Protein AF-A0A3B0V5K9-F1 (afdb_monomer)

Organism: NCBI:txid652676

Foldseek 3Di:
DDDDDPQDDPDPVVDPDRPPDQDQLPADPPAAEEEEEEAPFVPDCVQVVVSVVCSVVVHSYHYYYDHAPPVCVVVVVVCCVVVRHPYYHYDPPND

Radius of gyration: 18.55 Å; Cα contacts (8 Å, |Δi|>4): 119; chains: 1; bounding box: 48×44×37 Å

Solvent-accessible sur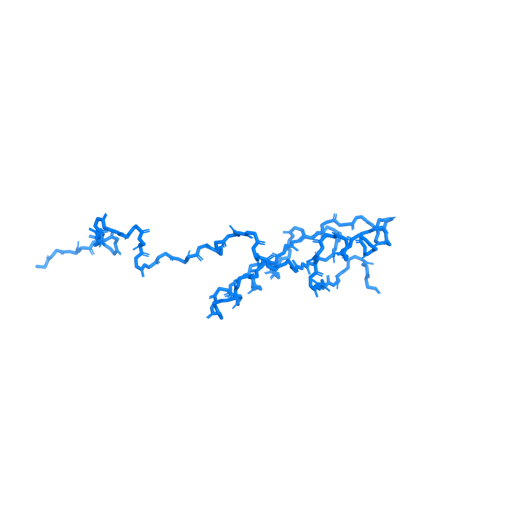face area (backbone atoms only — not comparable to full-atom values): 6051 Å² total; per-residue (Å²): 143,78,87,75,67,98,74,77,81,78,79,51,94,87,54,99,62,68,94,83,61,85,73,70,79,79,81,53,101,79,51,41,38,34,31,35,40,14,51,87,34,88,86,56,62,60,39,63,54,50,33,52,50,25,52,76,69,71,46,64,46,45,41,42,72,39,74,41,54,89,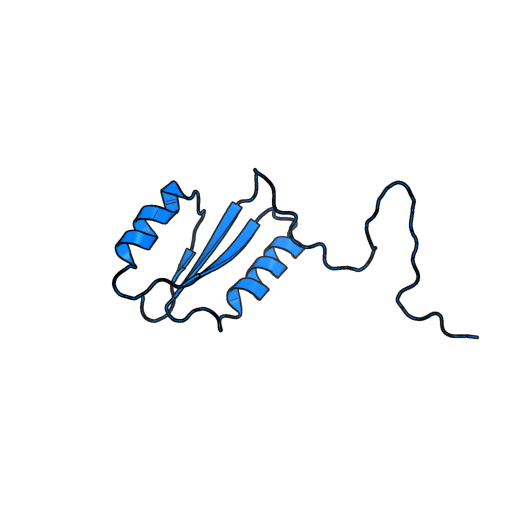93,40,48,68,63,52,61,69,43,35,64,82,71,56,43,79,50,68,49,72,35,61,82,74,112

pLDDT: mean 82.92, std 21.69, range [32.94, 98.25]

Structure (mmCIF, N/CA/C/O backbone):
data_AF-A0A3B0V5K9-F1
#
_entry.id   AF-A0A3B0V5K9-F1
#
loop_
_atom_site.group_PDB
_atom_site.id
_atom_site.type_symbol
_atom_site.label_atom_id
_atom_site.label_alt_id
_atom_site.label_comp_id
_atom_site.label_asym_id
_atom_site.label_entity_id
_atom_site.label_seq_id
_atom_site.pdbx_PDB_ins_code
_atom_site.Cartn_x
_atom_site.Cartn_y
_atom_site.Cartn_z
_atom_site.occupancy
_atom_site.B_iso_or_equiv
_atom_site.auth_seq_id
_atom_site.auth_comp_id
_atom_site.auth_asym_id
_atom_site.auth_atom_id
_atom_site.pdbx_PDB_model_num
ATOM 1 N N . MET A 1 1 ? -35.961 -29.117 21.279 1.00 43.31 1 MET A N 1
ATOM 2 C CA . MET A 1 1 ? -34.751 -29.015 20.435 1.00 43.31 1 MET A CA 1
ATOM 3 C C . MET A 1 1 ? -35.163 -28.699 19.005 1.00 43.31 1 MET A C 1
ATOM 5 O O . MET A 1 1 ? -35.670 -29.573 18.317 1.00 43.31 1 MET A O 1
ATOM 9 N N . ARG A 1 2 ? -35.009 -27.444 18.578 1.00 32.94 2 ARG A N 1
ATOM 10 C CA . ARG A 1 2 ? -35.029 -27.032 17.168 1.00 32.94 2 ARG A CA 1
ATOM 11 C C . ARG A 1 2 ? -33.905 -26.017 16.995 1.00 32.94 2 ARG A C 1
ATOM 13 O O . ARG A 1 2 ? -33.798 -25.095 17.797 1.00 32.94 2 ARG A O 1
ATOM 20 N N . ALA A 1 3 ? -33.039 -26.274 16.021 1.00 39.41 3 ALA A N 1
ATOM 21 C CA . ALA A 1 3 ? -31.846 -25.495 15.742 1.00 39.41 3 ALA A CA 1
ATOM 22 C C . ALA A 1 3 ? -32.225 -24.064 15.340 1.00 39.41 3 ALA A C 1
ATOM 24 O O . ALA A 1 3 ? -32.905 -23.852 14.337 1.00 39.41 3 ALA A O 1
ATOM 25 N N . LEU A 1 4 ? -31.780 -23.090 16.130 1.00 36.03 4 LEU A N 1
ATOM 26 C CA . LEU A 1 4 ? -31.709 -21.706 15.692 1.00 36.03 4 LEU A CA 1
ATOM 27 C C . LEU A 1 4 ? -30.473 -21.606 14.795 1.00 36.03 4 LEU A C 1
ATOM 29 O O . LEU A 1 4 ? -29.352 -21.849 15.235 1.00 36.03 4 LEU A O 1
ATOM 3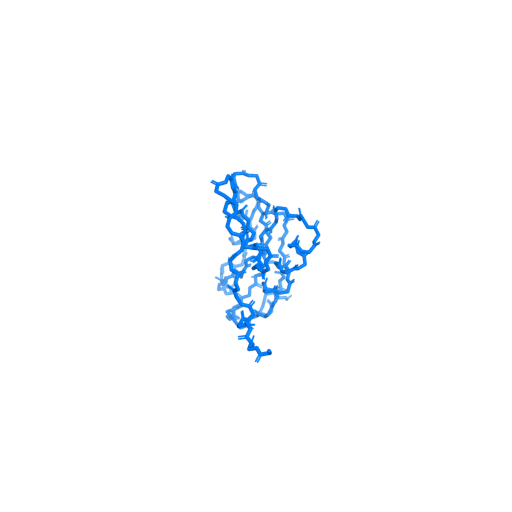3 N N . SER A 1 5 ? -30.704 -21.328 13.512 1.00 39.72 5 SER A N 1
ATOM 34 C CA . SER A 1 5 ? -29.665 -20.934 12.560 1.00 39.72 5 SER A CA 1
ATOM 35 C C . SER A 1 5 ? -28.804 -19.820 13.173 1.00 39.72 5 SER A C 1
ATOM 37 O O . SER A 1 5 ? -29.336 -18.888 13.776 1.00 39.72 5 SER A O 1
ATOM 39 N N . ILE A 1 6 ? -27.484 -19.924 13.002 1.00 46.34 6 ILE A N 1
ATOM 40 C CA . ILE A 1 6 ? -26.388 -19.147 13.623 1.00 46.34 6 ILE A CA 1
ATOM 41 C C . ILE A 1 6 ? -26.468 -17.611 13.372 1.00 46.34 6 ILE A C 1
ATOM 43 O O . ILE A 1 6 ? -25.597 -16.854 13.784 1.00 46.34 6 ILE A O 1
ATOM 47 N N . GLY A 1 7 ? -27.535 -17.100 12.750 1.00 45.66 7 GLY A N 1
ATOM 48 C CA . GLY A 1 7 ? -27.713 -15.695 12.368 1.00 45.66 7 GLY A CA 1
ATOM 49 C C . GLY A 1 7 ? -28.818 -14.913 13.089 1.00 45.66 7 GLY A C 1
ATOM 50 O O . GLY A 1 7 ? -29.268 -13.905 12.545 1.00 45.66 7 GLY A O 1
ATOM 51 N N . GLN A 1 8 ? -29.318 -15.337 14.255 1.00 45.81 8 GLN A N 1
ATOM 52 C CA . GLN A 1 8 ? -30.400 -14.595 14.917 1.00 45.81 8 GLN A CA 1
ATOM 53 C C . GLN A 1 8 ? -29.939 -13.278 15.562 1.00 45.81 8 GLN A C 1
ATOM 55 O O . GLN A 1 8 ? -29.342 -13.237 16.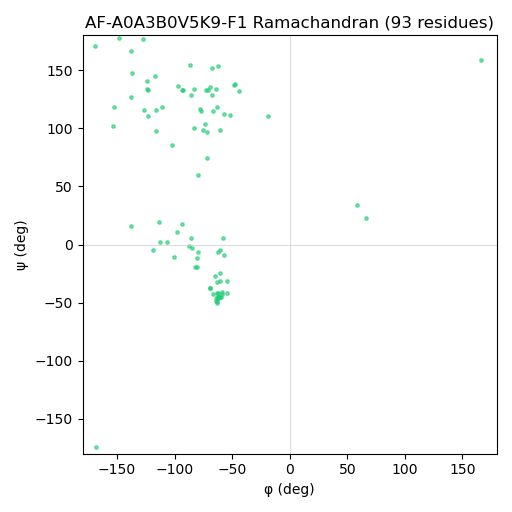634 1.00 45.81 8 GLN A O 1
ATOM 60 N N . LEU A 1 9 ? -30.289 -12.205 14.845 1.00 51.19 9 LEU A N 1
ATOM 61 C CA . LEU A 1 9 ? -30.529 -10.828 15.271 1.00 51.19 9 LEU A CA 1
ATOM 62 C C . LEU A 1 9 ? -30.811 -10.665 16.779 1.00 51.19 9 LEU A C 1
ATOM 64 O O . LEU A 1 9 ? -31.921 -10.918 17.244 1.00 51.19 9 LEU A O 1
ATOM 68 N N . LEU A 1 10 ? -29.863 -10.062 17.495 1.00 45.22 10 LEU A N 1
ATOM 69 C CA . LEU A 1 10 ? -30.166 -9.173 18.617 1.00 45.22 10 LEU A CA 1
ATOM 70 C C . LEU A 1 10 ? -30.001 -7.736 18.115 1.00 45.22 10 LEU A C 1
ATOM 72 O O . LEU A 1 10 ? -28.929 -7.143 18.207 1.00 45.22 10 LEU A O 1
ATOM 76 N N . VAL A 1 11 ? -31.056 -7.191 17.507 1.00 48.44 11 VAL A N 1
ATOM 77 C CA . VAL A 1 11 ? -31.089 -5.783 17.087 1.00 48.44 11 VAL A CA 1
ATOM 78 C C . VAL A 1 11 ? -31.497 -4.946 18.291 1.00 48.44 11 VAL A C 1
ATOM 80 O O . VAL A 1 11 ? -32.676 -4.850 18.626 1.00 48.44 11 VAL A O 1
ATOM 83 N N . ASN A 1 12 ? -30.519 -4.323 18.942 1.00 40.25 12 ASN A N 1
ATOM 84 C CA . ASN A 1 12 ? -30.787 -3.199 19.827 1.00 40.25 12 ASN A CA 1
ATOM 85 C C . ASN A 1 12 ? -31.017 -1.961 18.943 1.00 40.25 12 ASN A C 1
ATOM 87 O O . ASN A 1 12 ? -30.118 -1.551 18.208 1.00 40.25 12 ASN A O 1
ATOM 91 N N . ARG A 1 13 ? -32.227 -1.384 18.985 1.00 50.38 13 ARG A N 1
ATOM 92 C CA . ARG A 1 13 ? -32.667 -0.279 18.105 1.00 50.38 13 ARG A CA 1
ATOM 93 C C . ARG A 1 13 ? -31.835 1.008 18.221 1.00 50.38 13 ARG A C 1
ATOM 95 O O . ARG A 1 13 ? -32.046 1.922 17.431 1.00 50.38 13 ARG A O 1
ATOM 102 N N . SER A 1 14 ? -30.882 1.065 19.146 1.00 48.75 14 SER A N 1
ATOM 103 C CA . SER A 1 14 ? -30.007 2.221 19.348 1.00 48.75 14 SER A CA 1
ATOM 104 C C . SER A 1 14 ? -28.611 2.070 18.730 1.00 48.75 14 SER A C 1
ATOM 106 O O . SER A 1 14 ? -27.886 3.055 18.682 1.00 48.75 14 SER A O 1
ATOM 108 N N . ASN A 1 15 ? -28.210 0.879 18.260 1.00 45.16 15 ASN A N 1
ATOM 109 C CA . ASN A 1 15 ? -26.884 0.631 17.678 1.00 45.16 15 ASN A CA 1
ATOM 110 C C . ASN A 1 15 ? -26.933 -0.537 16.677 1.00 45.16 15 ASN A C 1
ATOM 112 O O . ASN A 1 15 ? -26.913 -1.703 17.070 1.00 45.16 15 ASN A O 1
ATOM 116 N N . TYR A 1 16 ? -26.957 -0.240 15.375 1.00 48.12 16 TYR A N 1
ATOM 117 C CA . TYR A 1 16 ? -26.837 -1.243 14.310 1.00 48.12 16 TYR A CA 1
ATOM 118 C C . TYR A 1 16 ? -25.401 -1.792 14.234 1.00 48.12 16 TYR A C 1
ATOM 120 O O . TYR A 1 16 ? -24.632 -1.436 13.344 1.00 48.12 16 TYR A O 1
ATOM 128 N N . GLN A 1 17 ? -25.006 -2.645 15.177 1.00 48.06 17 GLN A N 1
ATOM 129 C CA . GLN A 1 17 ? -23.786 -3.448 15.074 1.00 48.06 17 GLN A CA 1
ATOM 130 C C . GLN A 1 17 ? -24.15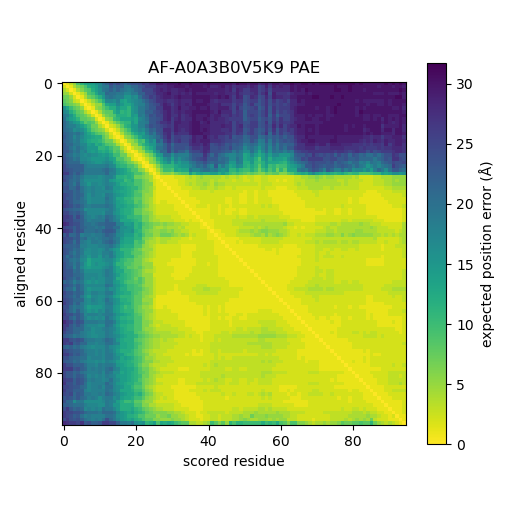6 -4.921 15.217 1.00 48.06 17 GLN A C 1
ATOM 132 O O . GLN A 1 17 ? -24.566 -5.381 16.279 1.00 48.06 17 GLN A O 1
ATOM 137 N N . LEU A 1 18 ? -24.035 -5.658 14.111 1.00 50.94 18 LEU A N 1
ATOM 138 C CA . LEU A 1 18 ? -24.148 -7.111 14.099 1.00 50.94 18 LEU A CA 1
ATOM 139 C C . LEU A 1 18 ? -22.957 -7.667 14.890 1.00 50.94 18 LEU A C 1
ATOM 141 O O . LEU A 1 18 ? -21.816 -7.500 14.467 1.00 50.94 18 LEU A O 1
ATOM 145 N N . LEU A 1 19 ? -23.227 -8.315 16.026 1.00 51.09 19 LEU A N 1
ATOM 146 C CA . LEU A 1 19 ? -22.230 -8.745 17.020 1.00 51.09 19 LEU A CA 1
ATOM 147 C C . LEU A 1 19 ? -21.117 -9.673 16.491 1.00 51.09 19 LEU A C 1
ATOM 149 O O . LEU A 1 19 ? -20.157 -9.899 17.212 1.00 51.09 19 LEU A O 1
ATOM 153 N N . ASN A 1 20 ? -21.211 -10.174 15.254 1.00 49.44 20 ASN A N 1
ATOM 154 C CA . ASN A 1 20 ? -20.280 -11.153 14.684 1.00 49.44 20 ASN A CA 1
ATOM 155 C C . ASN A 1 20 ? -19.877 -10.888 13.220 1.00 49.44 20 ASN A C 1
ATOM 157 O O . ASN A 1 20 ? -19.358 -11.788 12.565 1.00 49.44 20 ASN A O 1
ATOM 161 N N . TYR A 1 21 ? -20.102 -9.687 12.676 1.00 47.66 21 TYR A N 1
ATOM 162 C CA . TYR A 1 21 ? -19.552 -9.343 11.356 1.00 47.66 21 TYR A CA 1
ATOM 163 C C . TYR A 1 21 ? -18.204 -8.632 11.512 1.00 47.66 21 TYR A C 1
ATOM 165 O O . TYR A 1 21 ? -18.123 -7.698 12.316 1.00 47.66 21 TYR A O 1
ATOM 173 N N . PRO A 1 22 ? -17.152 -9.018 10.757 1.00 49.78 22 PRO A N 1
ATOM 174 C CA . PRO A 1 22 ? -15.893 -8.288 10.765 1.00 49.78 22 PRO A CA 1
ATOM 175 C C . PRO A 1 22 ? -16.193 -6.842 10.380 1.00 49.78 22 PRO A C 1
ATOM 177 O O . PRO A 1 22 ? -16.627 -6.549 9.266 1.00 49.78 22 PRO A O 1
ATOM 180 N N . LYS A 1 23 ? -16.019 -5.935 11.342 1.00 57.56 23 LYS A N 1
ATOM 181 C CA . LYS A 1 23 ? -16.260 -4.506 11.177 1.00 57.56 23 LYS A CA 1
ATOM 182 C C . LYS A 1 23 ? -15.329 -3.994 10.087 1.00 57.56 23 LYS A C 1
ATOM 184 O O . LYS A 1 23 ? -14.156 -3.777 10.380 1.00 57.56 23 LYS A O 1
ATOM 189 N N . MET A 1 24 ? -15.817 -3.846 8.852 1.00 58.00 24 MET A N 1
ATOM 190 C CA . MET A 1 24 ? -15.044 -3.213 7.779 1.00 58.00 24 MET A CA 1
ATOM 191 C C . MET A 1 24 ? -14.372 -1.967 8.350 1.00 58.00 24 MET A C 1
ATOM 193 O O . MET A 1 24 ? -15.025 -1.211 9.080 1.00 58.00 24 MET A O 1
ATOM 197 N N . THR A 1 25 ? -13.075 -1.793 8.090 1.00 63.47 25 THR A N 1
ATOM 198 C CA . THR A 1 25 ? -12.325 -0.642 8.592 1.00 63.47 25 THR A CA 1
ATOM 199 C C . THR A 1 25 ? -13.096 0.613 8.202 1.00 63.47 25 THR A C 1
ATOM 201 O O . THR A 1 25 ? -13.264 0.896 7.019 1.00 63.47 25 THR A O 1
ATOM 204 N N . SER A 1 26 ? -13.667 1.309 9.187 1.00 80.94 26 SER A N 1
ATOM 205 C CA . SER A 1 26 ? -14.526 2.463 8.927 1.00 80.94 26 SER A CA 1
ATOM 206 C C . SER A 1 26 ? -13.646 3.612 8.447 1.00 80.94 26 SER A C 1
ATOM 208 O O . SER A 1 26 ? -13.001 4.285 9.255 1.00 80.94 26 SER A O 1
ATOM 210 N N . ILE A 1 27 ? -13.570 3.781 7.126 1.00 91.88 27 ILE A N 1
ATOM 211 C CA . ILE A 1 27 ? -12.762 4.817 6.483 1.00 91.88 27 ILE A CA 1
ATOM 212 C C . ILE A 1 27 ? -13.369 6.182 6.807 1.00 91.88 27 ILE A C 1
ATOM 214 O O . ILE A 1 27 ? -14.565 6.408 6.637 1.00 91.88 27 ILE A O 1
ATOM 218 N N . ASN A 1 28 ? -12.538 7.097 7.294 1.00 93.44 28 ASN A N 1
ATOM 219 C CA . ASN A 1 28 ? -12.924 8.454 7.664 1.00 93.44 28 ASN A CA 1
ATOM 220 C C . ASN A 1 28 ? -11.757 9.428 7.423 1.00 93.44 28 ASN A C 1
ATOM 222 O O . ASN A 1 28 ? -10.655 9.021 7.066 1.00 93.44 28 ASN A O 1
ATOM 226 N N . GLY A 1 29 ? -11.968 10.724 7.670 1.00 94.06 29 GLY A N 1
ATOM 227 C CA . GLY A 1 29 ? -10.954 11.763 7.427 1.00 94.06 29 GLY A CA 1
ATOM 228 C C . GLY A 1 29 ? -9.658 11.650 8.248 1.00 94.06 29 GLY A C 1
ATOM 229 O O . GLY A 1 29 ? -8.734 12.421 8.020 1.00 94.06 29 GLY A O 1
ATOM 230 N N . LYS A 1 30 ? -9.569 10.717 9.206 1.00 94.25 30 LYS A N 1
ATOM 231 C CA . LYS A 1 30 ? -8.358 10.444 10.002 1.00 94.25 30 LYS A CA 1
ATOM 232 C C . LYS A 1 30 ? -7.662 9.135 9.617 1.00 94.25 30 LYS A C 1
ATOM 234 O O . LYS A 1 30 ? -6.704 8.746 10.291 1.00 94.25 30 LYS A O 1
ATOM 239 N N . THR A 1 31 ? -8.164 8.424 8.607 1.00 96.25 31 THR A N 1
ATOM 240 C CA . THR A 1 31 ? -7.605 7.143 8.168 1.00 96.25 31 THR A CA 1
ATOM 241 C C . THR A 1 31 ? -6.186 7.325 7.639 1.00 96.25 31 THR A C 1
ATOM 243 O O . THR A 1 31 ? -5.909 8.240 6.869 1.00 96.25 31 THR A O 1
ATOM 246 N N . GLN A 1 32 ? -5.279 6.452 8.073 1.00 97.44 32 GLN A N 1
ATOM 247 C CA . GLN A 1 32 ? -3.893 6.429 7.611 1.00 97.44 32 GLN A CA 1
ATOM 248 C C . GLN A 1 32 ? -3.750 5.470 6.428 1.00 97.44 32 GLN A C 1
ATOM 250 O O . GLN A 1 32 ? -4.234 4.339 6.491 1.00 97.44 32 GLN A O 1
ATOM 255 N N . LEU A 1 33 ? -3.080 5.912 5.363 1.00 97.94 33 LEU A N 1
ATOM 256 C CA . LEU A 1 33 ? -2.881 5.114 4.153 1.00 97.94 33 LEU A CA 1
ATOM 257 C C . LEU A 1 33 ? -1.521 4.421 4.156 1.00 97.94 33 LEU A C 1
ATOM 259 O O . LEU A 1 33 ? -0.492 5.019 4.469 1.00 97.94 33 LEU A O 1
ATOM 263 N N . THR A 1 34 ? -1.530 3.156 3.760 1.00 98.25 34 THR A N 1
ATOM 264 C CA . THR A 1 34 ? -0.353 2.330 3.476 1.00 98.25 34 THR A CA 1
ATOM 265 C C . THR A 1 34 ? -0.612 1.519 2.210 1.00 98.25 34 THR A C 1
ATOM 267 O O . THR A 1 34 ? -1.757 1.435 1.756 1.00 98.25 34 THR A O 1
ATOM 270 N N . GLY A 1 35 ? 0.408 0.912 1.605 1.00 97.81 35 GLY A N 1
ATOM 271 C CA . GLY A 1 35 ? 0.155 0.106 0.412 1.00 97.81 35 GLY A CA 1
ATOM 272 C C . GLY A 1 35 ? 1.289 -0.779 -0.071 1.00 97.81 35 GLY A C 1
ATOM 273 O O . GLY A 1 35 ? 2.327 -0.900 0.574 1.00 97.81 35 GLY A O 1
ATOM 274 N N . LEU A 1 36 ? 1.056 -1.408 -1.221 1.00 98.25 36 LEU A N 1
ATOM 275 C CA . LEU A 1 36 ? 2.005 -2.264 -1.929 1.00 98.25 36 LEU A CA 1
ATOM 276 C C . LEU A 1 36 ? 2.149 -1.791 -3.373 1.00 98.25 36 LEU A C 1
ATOM 278 O O . LEU A 1 36 ? 1.193 -1.898 -4.138 1.00 98.25 36 LEU A O 1
ATOM 282 N N . ILE A 1 37 ? 3.339 -1.335 -3.751 1.00 98.12 37 ILE A N 1
ATOM 283 C CA . ILE A 1 37 ? 3.690 -0.991 -5.131 1.00 98.12 37 ILE A CA 1
ATOM 284 C C . ILE A 1 37 ? 4.167 -2.253 -5.862 1.00 98.12 37 ILE A C 1
ATOM 286 O O . ILE A 1 37 ? 5.046 -2.962 -5.369 1.00 98.12 37 ILE A O 1
ATOM 290 N N . GLY A 1 38 ? 3.598 -2.534 -7.037 1.00 97.62 38 GLY A N 1
ATOM 291 C CA . GLY A 1 38 ? 3.949 -3.679 -7.889 1.00 97.62 38 GLY A CA 1
ATOM 292 C C . GLY A 1 38 ? 3.318 -3.593 -9.283 1.00 97.62 38 GLY A C 1
ATOM 293 O O . GLY A 1 38 ? 2.452 -2.745 -9.518 1.00 97.62 38 GLY A O 1
ATOM 294 N N . TRP A 1 39 ? 3.714 -4.486 -10.197 1.00 97.25 39 TRP A N 1
ATOM 295 C CA . TRP A 1 39 ? 3.093 -4.601 -11.526 1.00 97.25 39 TRP A CA 1
ATOM 296 C C . TRP A 1 39 ? 3.188 -6.013 -12.133 1.00 97.25 39 TRP A C 1
ATOM 298 O O . TRP A 1 39 ? 4.291 -6.465 -12.429 1.00 97.25 39 TRP A O 1
ATOM 308 N N . PRO A 1 40 ? 2.059 -6.696 -12.405 1.00 95.44 40 PRO A N 1
ATOM 309 C CA . PRO A 1 40 ? 0.734 -6.461 -11.830 1.00 95.44 40 PRO A CA 1
ATOM 310 C C . PRO A 1 40 ? 0.722 -6.803 -10.328 1.00 95.44 40 PRO A C 1
ATOM 312 O O . PRO A 1 40 ? 1.467 -7.662 -9.868 1.00 95.44 40 PRO A O 1
ATOM 315 N N . VAL A 1 41 ? -0.144 -6.152 -9.546 1.00 95.19 41 VAL A N 1
ATOM 316 C CA . VAL A 1 41 ? -0.187 -6.313 -8.072 1.00 95.19 41 VAL A CA 1
ATOM 317 C C . VAL A 1 41 ? -1.523 -6.855 -7.540 1.00 95.19 41 VAL A C 1
ATOM 319 O O . VAL A 1 41 ? -1.653 -7.150 -6.353 1.00 95.19 41 VAL A O 1
ATOM 322 N N . SER A 1 42 ? -2.518 -7.036 -8.412 1.00 93.69 42 SER A N 1
ATOM 323 C CA . SER A 1 42 ? -3.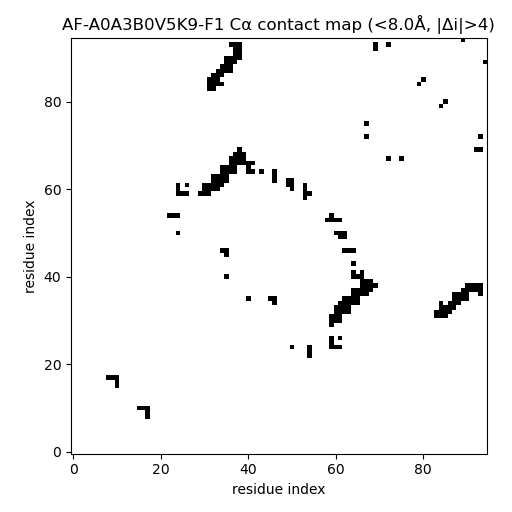881 -7.471 -8.057 1.00 93.69 42 SER A CA 1
ATOM 324 C C . SER A 1 42 ? -3.949 -8.845 -7.382 1.00 93.69 42 SER A C 1
ATOM 326 O O . SER A 1 42 ? -4.887 -9.110 -6.638 1.00 93.69 42 SER A O 1
ATOM 328 N N . HIS A 1 43 ? -2.959 -9.709 -7.611 1.00 93.19 43 HIS A N 1
ATOM 329 C CA . HIS A 1 43 ? -2.897 -11.058 -7.038 1.00 93.19 43 HIS A CA 1
ATOM 330 C C . HIS A 1 43 ? -2.281 -11.111 -5.635 1.00 93.19 43 HIS A C 1
ATOM 332 O O . HIS A 1 43 ? -2.182 -12.185 -5.046 1.00 93.19 43 HIS A O 1
ATOM 338 N N . SER A 1 44 ? -1.822 -9.979 -5.097 1.00 95.31 44 SER A N 1
ATOM 339 C CA . SER A 1 44 ? -1.185 -9.967 -3.786 1.00 95.31 44 SER A CA 1
ATOM 340 C C . SER A 1 44 ? -2.194 -10.211 -2.664 1.00 95.31 44 SER A C 1
ATOM 342 O O . SER A 1 44 ? -3.223 -9.544 -2.577 1.00 95.31 44 SER A O 1
ATOM 344 N N . PHE A 1 45 ? -1.845 -11.107 -1.741 1.00 94.94 45 PHE A N 1
ATOM 345 C CA . PHE A 1 45 ? -2.585 -11.318 -0.494 1.00 94.94 45 PHE A CA 1
ATOM 346 C C . PHE A 1 45 ? -2.252 -10.282 0.591 1.00 94.94 45 PHE A C 1
ATOM 348 O O . PHE A 1 45 ? -2.962 -10.196 1.596 1.00 94.94 45 PHE A O 1
ATOM 355 N N . SER A 1 46 ? -1.197 -9.477 0.409 1.00 96.38 46 SER A N 1
ATOM 356 C CA . SER A 1 46 ? -0.756 -8.487 1.400 1.00 96.38 46 SER A CA 1
ATOM 357 C C . SER A 1 46 ? -1.867 -7.517 1.827 1.00 96.38 46 SER A C 1
ATOM 359 O O . SER A 1 46 ? -1.987 -7.300 3.032 1.00 96.38 46 SER A O 1
ATOM 361 N N . PRO A 1 47 ? -2.729 -6.980 0.934 1.00 96.44 47 PRO A N 1
ATOM 362 C CA . PRO A 1 47 ? -3.829 -6.118 1.359 1.00 96.44 47 PRO A CA 1
ATOM 363 C C . PRO A 1 47 ? -4.796 -6.802 2.324 1.00 96.44 47 PRO A C 1
ATOM 365 O O . PRO A 1 47 ? -5.139 -6.217 3.348 1.00 96.44 47 PRO A O 1
ATOM 368 N N . ALA A 1 48 ? -5.202 -8.045 2.059 1.00 95.19 48 ALA A N 1
ATOM 369 C CA . ALA A 1 48 ? -6.102 -8.768 2.957 1.00 95.19 48 ALA A CA 1
ATOM 370 C C . ALA A 1 48 ? -5.458 -8.974 4.339 1.00 95.19 48 ALA A C 1
ATOM 372 O O . ALA A 1 48 ? -6.067 -8.669 5.364 1.00 95.19 48 ALA A O 1
ATOM 373 N N . MET A 1 49 ? -4.196 -9.410 4.361 1.00 96.25 49 M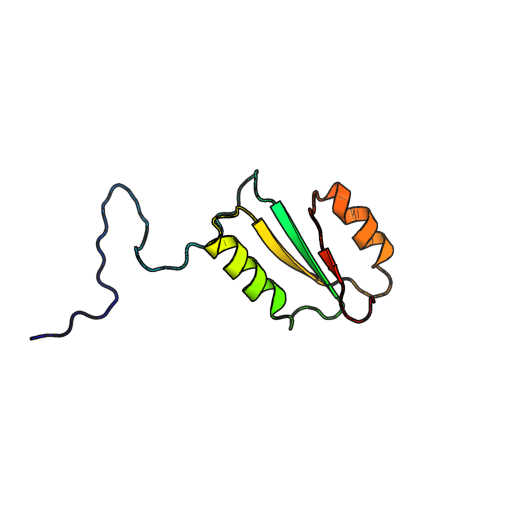ET A N 1
ATOM 374 C CA . MET A 1 49 ? -3.439 -9.658 5.590 1.00 96.25 49 MET A CA 1
ATOM 375 C C . MET A 1 49 ? -3.212 -8.384 6.420 1.00 96.25 49 MET A C 1
ATOM 377 O O . MET A 1 49 ? -3.486 -8.377 7.619 1.00 96.25 49 MET A O 1
ATOM 381 N N . HIS A 1 50 ? -2.749 -7.291 5.806 1.00 97.12 50 HIS A N 1
ATOM 382 C CA . HIS A 1 50 ? -2.468 -6.047 6.528 1.00 97.12 50 HIS A CA 1
ATOM 383 C C . HIS A 1 50 ? -3.740 -5.356 7.028 1.00 97.12 50 HIS A C 1
ATOM 385 O O . HIS A 1 50 ? -3.739 -4.837 8.143 1.00 97.12 50 HIS A O 1
ATOM 391 N N . ASN A 1 51 ? -4.836 -5.381 6.261 1.00 96.19 51 ASN A N 1
ATOM 392 C CA . ASN A 1 51 ? -6.105 -4.819 6.731 1.00 96.19 51 ASN A CA 1
ATOM 393 C C . ASN A 1 51 ? -6.710 -5.652 7.873 1.00 96.19 51 ASN A C 1
ATOM 395 O O . ASN A 1 51 ? -7.221 -5.072 8.829 1.00 96.19 51 ASN A O 1
ATOM 399 N N . ALA A 1 52 ? -6.602 -6.986 7.830 1.00 93.50 52 ALA A N 1
ATOM 400 C CA . ALA A 1 52 ? -7.017 -7.842 8.944 1.00 93.50 52 ALA A CA 1
ATOM 401 C C . ALA A 1 52 ? -6.194 -7.562 10.214 1.00 93.50 52 ALA A C 1
ATOM 403 O O . ALA A 1 52 ? -6.755 -7.451 11.303 1.00 93.50 52 ALA A O 1
ATOM 404 N N . ALA A 1 53 ? -4.878 -7.371 10.080 1.00 94.88 53 ALA A N 1
ATOM 405 C CA . ALA A 1 53 ? -4.016 -6.993 11.199 1.00 94.88 53 ALA A CA 1
ATOM 406 C C . ALA A 1 53 ? -4.377 -5.609 11.767 1.00 94.88 53 ALA A C 1
ATOM 408 O O . ALA A 1 53 ? -4.518 -5.461 12.980 1.00 94.88 53 ALA A O 1
ATOM 409 N N . ALA A 1 54 ? -4.587 -4.604 10.910 1.00 94.69 54 ALA A N 1
ATOM 410 C CA . ALA A 1 54 ? -5.016 -3.272 11.336 1.00 94.69 54 ALA A CA 1
ATOM 411 C C . ALA A 1 54 ? -6.350 -3.321 12.096 1.00 94.69 54 ALA A C 1
ATOM 413 O O . ALA A 1 54 ? -6.484 -2.704 13.153 1.00 94.69 54 ALA A O 1
ATOM 414 N N . GLN A 1 55 ? -7.307 -4.111 11.604 1.00 92.25 55 GLN A N 1
ATOM 415 C CA . GLN A 1 55 ? -8.594 -4.326 12.256 1.00 92.25 55 GLN A CA 1
ATOM 416 C C . GLN A 1 55 ? -8.441 -4.997 13.627 1.00 92.25 55 GLN A C 1
ATOM 418 O O . GLN A 1 55 ? -9.010 -4.509 14.602 1.00 92.25 55 GLN A O 1
ATOM 423 N N . ALA A 1 56 ? -7.663 -6.080 13.716 1.00 90.88 56 ALA A N 1
ATOM 424 C CA . ALA A 1 56 ? -7.422 -6.801 14.967 1.00 90.88 56 ALA A CA 1
ATOM 425 C C . ALA A 1 56 ? -6.753 -5.917 16.034 1.00 90.88 56 ALA A C 1
ATOM 427 O O . ALA A 1 56 ? -7.016 -6.074 17.223 1.00 90.88 56 ALA A O 1
ATOM 428 N N . LEU A 1 57 ? -5.928 -4.959 15.604 1.00 93.56 57 LEU A N 1
ATOM 429 C CA . LEU A 1 57 ? -5.259 -3.987 16.470 1.00 93.56 57 LEU A CA 1
ATOM 430 C C . LEU A 1 57 ? -6.087 -2.717 16.739 1.00 93.56 57 LEU A C 1
ATOM 432 O O . LEU A 1 57 ? -5.624 -1.832 17.455 1.00 93.56 57 LEU A O 1
ATOM 436 N N . GLY A 1 58 ? -7.287 -2.586 16.164 1.00 90.69 58 GLY A N 1
ATOM 437 C CA . GLY A 1 58 ? -8.117 -1.384 16.310 1.00 90.69 58 GLY A CA 1
ATOM 438 C C . GLY A 1 58 ? -7.518 -0.127 15.665 1.00 90.69 58 GLY A C 1
ATOM 439 O O . GLY A 1 58 ? -7.861 0.992 16.048 1.00 90.69 58 GLY A O 1
ATOM 440 N N . LEU A 1 59 ? -6.619 -0.287 14.692 1.00 94.00 59 LEU A N 1
ATOM 441 C CA . LEU A 1 59 ? -5.952 0.811 13.999 1.00 94.00 59 LEU A CA 1
ATOM 442 C C . LEU A 1 59 ? -6.835 1.358 12.870 1.00 94.00 59 LEU A C 1
ATOM 444 O O . LEU A 1 59 ? -7.348 0.612 12.038 1.00 94.00 59 LEU A O 1
ATOM 448 N N . ASN A 1 60 ? -6.961 2.686 12.784 1.00 94.88 60 ASN A N 1
ATOM 449 C CA . ASN A 1 60 ? -7.624 3.365 11.661 1.00 94.88 60 ASN A CA 1
ATOM 450 C C . ASN A 1 60 ? -6.692 3.467 10.438 1.00 94.88 60 ASN A C 1
ATOM 452 O O . ASN A 1 60 ? -6.293 4.562 10.034 1.00 94.88 60 ASN A O 1
ATOM 456 N N . TRP A 1 61 ? -6.250 2.318 9.933 1.00 96.56 61 TRP A N 1
ATOM 457 C CA . TRP A 1 61 ? -5.262 2.196 8.864 1.00 96.56 61 TRP A CA 1
ATOM 458 C C . TRP A 1 61 ? -5.842 1.367 7.725 1.00 96.56 61 TRP A C 1
ATOM 460 O O . TRP A 1 61 ? -6.527 0.374 7.964 1.00 96.56 61 TRP A O 1
ATOM 470 N N . VAL A 1 62 ? -5.552 1.770 6.492 1.00 97.31 62 VAL A N 1
ATOM 471 C CA . VAL A 1 62 ? -5.952 1.045 5.284 1.00 97.31 62 VAL A CA 1
ATOM 472 C C . VAL A 1 62 ? -4.715 0.733 4.459 1.00 97.31 62 VAL A C 1
ATOM 474 O O . VAL A 1 62 ? -3.858 1.594 4.246 1.00 97.31 62 VAL A O 1
ATOM 477 N N . TYR A 1 63 ? -4.634 -0.510 3.996 1.00 97.75 63 TYR A N 1
ATOM 478 C CA . TYR A 1 63 ? -3.564 -1.003 3.139 1.00 97.75 63 TYR A CA 1
ATOM 479 C C . TYR A 1 63 ? -4.103 -1.296 1.736 1.00 97.75 63 TYR A C 1
ATOM 481 O O . TYR A 1 63 ? -4.971 -2.159 1.586 1.00 97.75 63 TYR A O 1
ATOM 489 N N . VAL A 1 64 ? -3.594 -0.614 0.706 1.00 97.19 64 VAL A N 1
ATOM 490 C CA . VAL A 1 64 ? -4.085 -0.745 -0.681 1.00 97.19 64 VAL A CA 1
ATOM 491 C C . VAL A 1 64 ? -3.027 -1.284 -1.651 1.00 97.19 64 VAL A C 1
ATOM 493 O O . VAL A 1 64 ? -1.845 -0.960 -1.523 1.00 97.19 64 VAL A O 1
ATOM 496 N N . PRO A 1 65 ? -3.414 -2.095 -2.652 1.00 97.81 65 PRO A N 1
ATOM 497 C CA . PRO A 1 65 ? -2.538 -2.394 -3.778 1.00 97.81 65 PRO A CA 1
ATOM 498 C C . PRO A 1 65 ? -2.417 -1.167 -4.698 1.00 97.81 65 PRO A C 1
ATOM 500 O O . PRO A 1 65 ? -3.418 -0.555 -5.063 1.00 97.81 65 PRO A O 1
ATOM 503 N N . LEU A 1 66 ? -1.192 -0.829 -5.092 1.00 97.88 66 LEU A N 1
ATOM 504 C CA . LEU A 1 66 ? -0.856 0.268 -5.999 1.00 97.88 66 LEU A CA 1
ATOM 505 C C . LEU A 1 66 ? -0.230 -0.325 -7.268 1.00 97.88 66 LEU A C 1
ATOM 507 O O . LEU A 1 66 ? 0.949 -0.683 -7.289 1.00 97.88 66 LEU A O 1
ATOM 511 N N . ALA A 1 67 ? -1.044 -0.479 -8.314 1.00 97.81 67 ALA A N 1
ATOM 512 C CA . ALA A 1 67 ? -0.587 -0.963 -9.613 1.00 97.81 67 ALA A CA 1
ATOM 513 C C . ALA A 1 67 ? 0.170 0.157 -10.333 1.00 97.81 67 ALA A C 1
ATOM 515 O O . ALA A 1 67 ? -0.439 1.049 -10.916 1.00 97.81 67 ALA A O 1
ATOM 516 N N . VAL A 1 68 ? 1.497 0.117 -10.262 1.00 97.81 68 VAL A N 1
ATOM 517 C CA . VAL A 1 68 ? 2.377 1.146 -10.826 1.00 97.81 68 VAL A CA 1
ATOM 518 C C . VAL A 1 68 ? 3.197 0.504 -11.924 1.00 97.81 68 VAL A C 1
ATOM 520 O O . VAL A 1 68 ? 3.964 -0.404 -11.631 1.00 97.81 68 VAL A O 1
ATOM 523 N N . ALA A 1 69 ? 3.033 0.933 -13.172 1.00 97.25 69 ALA A N 1
ATOM 524 C CA . ALA A 1 69 ? 3.822 0.405 -14.281 1.00 97.25 69 ALA A CA 1
ATOM 525 C C . ALA A 1 69 ? 5.332 0.696 -14.090 1.00 97.25 69 ALA A C 1
ATOM 527 O O . ALA A 1 69 ? 5.675 1.657 -13.397 1.00 97.25 69 ALA A O 1
ATOM 528 N N . PRO A 1 70 ? 6.247 -0.117 -14.659 1.00 96.56 70 PRO A N 1
ATOM 529 C CA . PRO A 1 70 ? 7.697 0.039 -14.460 1.00 96.56 70 PRO A CA 1
ATOM 530 C C . PRO A 1 70 ? 8.255 1.429 -14.787 1.00 96.56 70 PRO A C 1
ATOM 532 O O . PRO A 1 70 ? 9.183 1.889 -14.132 1.00 96.56 70 PRO A O 1
ATOM 535 N N . ASP A 1 71 ? 7.665 2.124 -15.753 1.00 97.75 71 ASP A N 1
ATOM 536 C CA . ASP A 1 71 ? 8.037 3.475 -16.177 1.00 97.75 71 ASP A CA 1
ATOM 537 C C . ASP A 1 71 ? 7.492 4.590 -15.262 1.00 97.75 71 ASP A C 1
ATOM 539 O O . ASP A 1 71 ? 7.849 5.750 -15.432 1.00 97.75 71 ASP A O 1
ATOM 543 N N . GLN A 1 72 ? 6.643 4.257 -14.284 1.00 97.69 72 GLN A N 1
ATOM 544 C CA . GLN A 1 72 ? 5.940 5.221 -13.424 1.00 97.69 72 GLN A CA 1
ATOM 545 C C . GLN A 1 72 ? 6.395 5.180 -11.957 1.00 97.69 72 GLN A C 1
ATOM 547 O O . GLN A 1 72 ? 5.844 5.897 -11.121 1.00 97.69 72 GLN A O 1
ATOM 552 N N . VAL A 1 73 ? 7.377 4.341 -11.606 1.00 96.50 73 VAL A N 1
ATOM 553 C CA . VAL A 1 73 ? 7.779 4.109 -10.204 1.00 96.50 73 VAL A CA 1
ATOM 554 C C . VAL A 1 73 ? 8.270 5.383 -9.527 1.00 96.50 73 VAL A C 1
ATOM 556 O O . VAL A 1 73 ? 7.847 5.682 -8.412 1.00 96.50 73 VAL A O 1
ATOM 559 N N . GLU A 1 74 ? 9.113 6.163 -10.201 1.00 96.50 74 GLU A N 1
ATOM 560 C CA . GLU A 1 74 ? 9.648 7.416 -9.658 1.00 96.50 74 GLU A CA 1
ATOM 561 C C . GLU A 1 74 ? 8.532 8.438 -9.386 1.00 96.50 74 GLU A C 1
ATOM 563 O O . GLU A 1 74 ? 8.441 9.017 -8.297 1.00 96.50 74 GLU A O 1
ATOM 568 N N . THR A 1 75 ? 7.617 8.603 -10.344 1.00 97.88 75 THR A N 1
ATOM 569 C CA . THR A 1 75 ? 6.446 9.476 -10.203 1.00 97.88 75 THR A CA 1
ATOM 570 C C . THR A 1 75 ? 5.525 8.999 -9.082 1.00 97.88 75 THR A C 1
ATOM 572 O O . THR A 1 75 ? 5.049 9.804 -8.279 1.00 97.88 75 THR A O 1
ATOM 575 N N . ALA A 1 76 ? 5.301 7.690 -8.970 1.00 97.38 76 ALA A N 1
ATOM 576 C CA . ALA A 1 76 ? 4.476 7.125 -7.912 1.00 97.38 76 ALA A CA 1
ATOM 577 C C . ALA A 1 76 ? 5.087 7.377 -6.530 1.00 97.38 76 ALA A C 1
ATOM 579 O O . ALA A 1 76 ? 4.398 7.896 -5.654 1.00 97.38 76 ALA A O 1
ATOM 580 N N . VAL A 1 77 ? 6.376 7.069 -6.342 1.00 96.19 77 VAL A N 1
ATOM 581 C CA . VAL A 1 77 ? 7.083 7.235 -5.061 1.00 96.19 77 VAL A CA 1
ATOM 582 C C . VAL A 1 77 ? 7.124 8.700 -4.634 1.00 96.19 77 VAL A C 1
ATOM 584 O O . VAL A 1 77 ? 6.820 9.002 -3.480 1.00 96.19 77 VAL A O 1
ATOM 587 N N . SER A 1 78 ? 7.430 9.617 -5.555 1.00 96.94 78 SER A N 1
ATOM 588 C CA . SER A 1 78 ? 7.449 11.058 -5.260 1.00 96.94 78 SER A CA 1
ATOM 589 C C . SER A 1 78 ? 6.066 11.615 -4.896 1.00 96.94 78 SER A C 1
ATOM 591 O O . SER A 1 78 ? 5.972 12.548 -4.100 1.00 96.94 78 SER A O 1
ATOM 593 N N . SER A 1 79 ? 4.987 11.000 -5.390 1.00 97.44 79 SER A N 1
ATOM 594 C CA . SER A 1 79 ? 3.605 11.399 -5.087 1.00 97.44 79 SER A CA 1
ATOM 595 C C . SER A 1 79 ? 3.083 10.884 -3.736 1.00 97.44 79 SER A C 1
ATOM 597 O O . SER A 1 79 ? 2.121 11.438 -3.204 1.00 97.44 79 SER A O 1
ATOM 599 N N . LEU A 1 80 ? 3.690 9.845 -3.145 1.00 97.31 80 LEU A N 1
ATOM 600 C CA . LEU A 1 80 ? 3.184 9.209 -1.915 1.00 97.31 80 LEU A CA 1
ATOM 601 C C . LEU A 1 80 ? 3.069 10.180 -0.735 1.00 97.31 80 LEU A C 1
ATOM 603 O O . LEU A 1 80 ? 2.090 10.127 0.012 1.00 97.31 80 LEU A O 1
ATOM 607 N N . SER A 1 81 ? 4.052 11.067 -0.568 1.00 95.19 81 SER A N 1
ATOM 608 C CA . SER A 1 81 ? 4.064 12.053 0.518 1.00 95.19 81 SER A CA 1
ATOM 609 C C . SER A 1 81 ? 2.946 13.083 0.353 1.00 95.19 81 SER A C 1
ATOM 611 O O . SER A 1 81 ? 2.235 13.373 1.314 1.00 95.19 81 SER A O 1
ATOM 613 N N . ALA A 1 82 ? 2.724 13.564 -0.874 1.00 97.25 82 ALA A N 1
ATOM 614 C CA . ALA A 1 82 ? 1.642 14.487 -1.211 1.00 97.25 82 ALA A CA 1
ATOM 615 C C . ALA A 1 82 ? 0.254 13.862 -0.989 1.00 97.25 82 ALA A C 1
ATOM 617 O O . ALA A 1 82 ? -0.685 14.549 -0.595 1.00 97.25 82 ALA A O 1
ATOM 618 N N . LEU A 1 83 ? 0.138 12.545 -1.180 1.00 96.50 83 LEU A N 1
ATOM 619 C CA . LEU A 1 83 ? -1.071 11.762 -0.908 1.00 96.50 83 LEU A CA 1
ATOM 620 C C . LEU A 1 83 ? -1.181 11.289 0.554 1.00 96.50 83 LEU A C 1
ATOM 622 O O . LEU A 1 83 ? -2.103 10.545 0.889 1.00 96.50 83 LEU A O 1
ATOM 626 N N . ASN A 1 84 ? -0.266 11.721 1.430 1.00 96.00 84 ASN A N 1
ATOM 627 C CA . ASN A 1 84 ? -0.246 11.405 2.860 1.00 96.00 84 ASN A CA 1
ATOM 628 C C . ASN A 1 84 ? -0.176 9.891 3.169 1.00 96.00 84 ASN A C 1
ATOM 630 O O . ASN A 1 84 ? -0.729 9.413 4.166 1.00 96.00 84 ASN A O 1
ATOM 634 N N . PHE A 1 85 ? 0.522 9.116 2.329 1.00 98.12 85 PHE A N 1
ATOM 635 C CA . PHE A 1 85 ? 0.863 7.728 2.648 1.00 98.12 85 PHE A CA 1
ATOM 636 C C . PHE A 1 85 ? 1.894 7.678 3.778 1.00 98.12 85 PHE A C 1
ATOM 638 O O . PHE A 1 85 ? 2.894 8.392 3.772 1.00 98.12 85 PHE A O 1
ATOM 645 N N . ARG A 1 86 ? 1.677 6.780 4.741 1.00 97.44 86 ARG A N 1
ATOM 646 C CA . ARG A 1 86 ? 2.604 6.534 5.857 1.00 97.44 86 ARG A CA 1
ATOM 647 C C . ARG 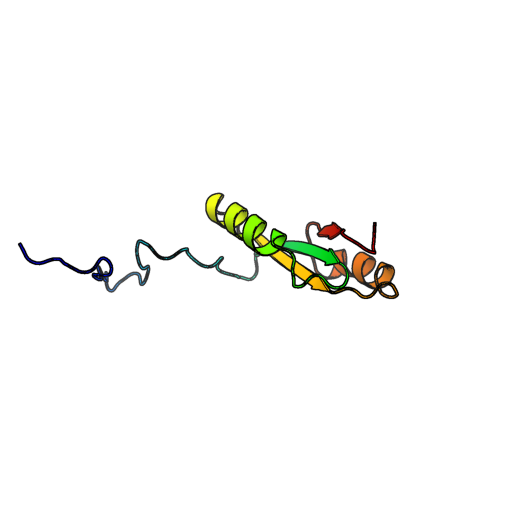A 1 86 ? 3.749 5.600 5.501 1.00 97.44 86 ARG A C 1
ATOM 649 O O . ARG A 1 86 ? 4.755 5.587 6.199 1.00 97.44 86 ARG A O 1
ATOM 656 N N . GLY A 1 87 ? 3.590 4.821 4.440 1.00 96.81 87 GLY A N 1
ATOM 657 C CA . GLY A 1 87 ? 4.600 3.897 3.954 1.00 96.81 87 GLY A CA 1
ATOM 658 C C . GLY A 1 87 ? 4.018 2.917 2.949 1.00 96.81 87 GLY A C 1
ATOM 659 O O . GLY A 1 87 ? 2.807 2.680 2.912 1.00 96.81 87 GLY A O 1
ATOM 660 N N . VAL A 1 88 ? 4.894 2.346 2.131 1.00 97.75 88 VAL A N 1
ATOM 661 C CA . VAL A 1 88 ? 4.536 1.319 1.156 1.00 97.75 88 VAL A CA 1
ATOM 662 C C . VAL A 1 88 ? 5.573 0.206 1.162 1.00 97.75 88 VAL A C 1
ATOM 664 O O . VAL A 1 88 ? 6.759 0.451 1.369 1.00 97.75 88 VAL A O 1
ATOM 667 N N . ASN A 1 89 ? 5.123 -1.013 0.899 1.00 97.50 89 ASN A N 1
ATOM 668 C CA . ASN A 1 89 ? 6.000 -2.104 0.502 1.00 97.50 89 ASN A CA 1
ATOM 669 C C . ASN A 1 89 ? 6.195 -2.058 -1.016 1.00 97.50 89 ASN A C 1
ATOM 671 O O . ASN A 1 89 ? 5.321 -1.584 -1.744 1.00 97.50 89 ASN A O 1
ATOM 675 N N . VAL A 1 90 ? 7.310 -2.599 -1.496 1.00 96.50 90 VAL A N 1
ATOM 676 C CA . VAL A 1 90 ? 7.625 -2.674 -2.927 1.00 96.50 90 VAL A CA 1
ATOM 677 C C . VAL A 1 90 ? 7.869 -4.130 -3.313 1.00 96.50 90 VAL A C 1
ATOM 679 O O . VAL A 1 90 ? 8.568 -4.871 -2.614 1.00 96.50 90 VAL A O 1
ATOM 682 N N . THR A 1 91 ? 7.257 -4.563 -4.410 1.00 95.62 91 THR A N 1
ATOM 683 C CA . THR A 1 91 ? 7.436 -5.903 -4.973 1.00 95.62 91 THR A CA 1
ATOM 684 C C . THR A 1 91 ? 7.809 -5.844 -6.451 1.00 95.62 91 THR A C 1
ATOM 686 O O . THR A 1 91 ? 7.902 -4.770 -7.041 1.00 95.62 91 THR A O 1
ATOM 689 N N . VAL A 1 92 ? 8.062 -7.018 -7.030 1.00 94.19 92 VAL A N 1
ATOM 690 C CA . VAL A 1 92 ? 8.425 -7.202 -8.438 1.00 94.19 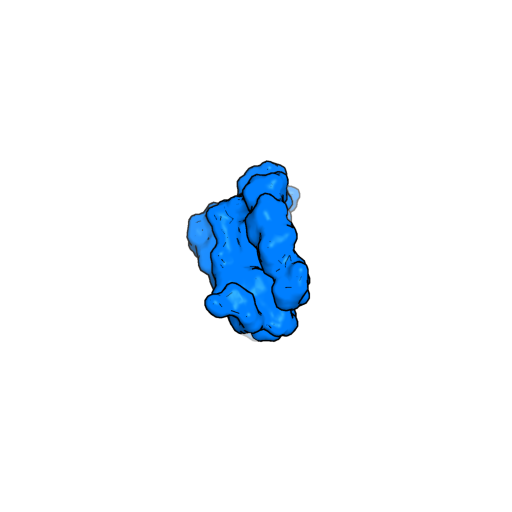92 VAL A CA 1
ATOM 691 C C . VAL A 1 92 ? 7.480 -6.401 -9.350 1.00 94.19 92 VAL A C 1
ATOM 693 O O . VAL A 1 92 ? 6.264 -6.395 -9.114 1.00 94.19 92 VAL A O 1
ATOM 696 N N . PRO A 1 93 ? 8.014 -5.737 -10.389 1.00 94.88 93 PRO A N 1
ATOM 697 C CA . PRO A 1 93 ? 9.418 -5.692 -10.824 1.00 94.88 93 PRO A CA 1
ATOM 698 C C . PRO A 1 93 ? 10.223 -4.512 -10.249 1.00 94.88 93 PRO A C 1
ATOM 700 O O . PRO A 1 93 ? 11.269 -4.182 -10.786 1.00 94.88 93 PRO A O 1
ATOM 703 N N . HIS A 1 94 ? 9.753 -3.874 -9.175 1.00 93.69 94 HIS A N 1
ATOM 704 C CA . HIS A 1 94 ? 10.273 -2.576 -8.715 1.00 93.69 94 HIS A CA 1
ATOM 705 C C . HIS A 1 94 ? 11.294 -2.664 -7.569 1.00 93.69 94 HIS A C 1
ATOM 707 O O . HIS A 1 94 ? 11.578 -1.653 -6.930 1.00 93.69 94 HIS A O 1
ATOM 713 N N . LYS A 1 95 ? 11.777 -3.873 -7.261 1.00 83.56 95 LYS A N 1
ATOM 714 C CA . LYS A 1 95 ? 12.896 -4.105 -6.334 1.00 83.56 95 LYS A CA 1
ATOM 715 C C . LYS A 1 95 ? 14.204 -4.038 -7.102 1.00 83.56 95 LYS A C 1
ATOM 717 O O . LYS A 1 95 ? 15.156 -3.455 -6.548 1.00 83.56 95 LYS A O 1
#

Mean predicted aligned error: 10.16 Å

Secondary structure (DSSP, 8-state):
-----TT-----TT----TTS-------TTPEEEEEEESS-TT-SHHHHHHHHHHHTT--EEEEEEE--GGGHHHHHHHHHHTTEEEEEE-TT--

Nearest PDB structures (foldseek):
  1nvt-assembly1_B  TM=9.837E-01  e=5.244E-07  Methanocaldococcus jannaschii
  2hk8-assembly2_B  TM=9.811E-01  e=8.996E-07  Aquifex aeolicus
  3tnl-assembly1_B  TM=9.618E-01  e=1.178E-06  Listeria monocytogenes EGD-e
  7cok-assembly1_B  TM=9.624E-01  e=7.724E-05  Gluconobacter sp.
  3fbt-assembly2_C  TM=8.845E-01  e=1.158E-04  Clostridium acetobutylicum

Sequence (95 aa):
MRALSIGQLLVNRSNYQLLNYPKMTSINGKTQLTGLIGWPVSHSFSPAMHNAAAQALGLNWVYVPLAVAPDQVETAVSSLSALNFRGVNVTVPHK

InterPro domains:
  IPR013708 Shikimate dehydrogenase substrate binding, N-terminal [PF08501] (36-95)
  IPR022893 Shikimate dehydrogenase family [PTHR21089] (16-95)
  IPR046346 Aminoacid dehydrogenase-like, N-terminal domain superfamily [SSF53223] (24-95)